Protein AF-A0A259PEX3-F1 (afdb_monomer_lite)

Structure (mmCIF, N/CA/C/O backbone):
data_AF-A0A259PEX3-F1
#
_entry.id   AF-A0A259PEX3-F1
#
loop_
_atom_site.group_PDB
_atom_site.id
_atom_site.type_symbol
_atom_site.label_atom_id
_atom_site.label_alt_id
_atom_site.label_comp_id
_atom_site.label_asym_id
_atom_site.label_entity_id
_atom_site.label_seq_id
_atom_site.pdbx_PDB_ins_code
_atom_site.Cartn_x
_atom_site.Cartn_y
_atom_site.Cartn_z
_atom_site.occupancy
_atom_site.B_iso_or_equiv
_atom_site.auth_seq_id
_atom_site.auth_comp_id
_atom_site.auth_asym_id
_atom_site.auth_at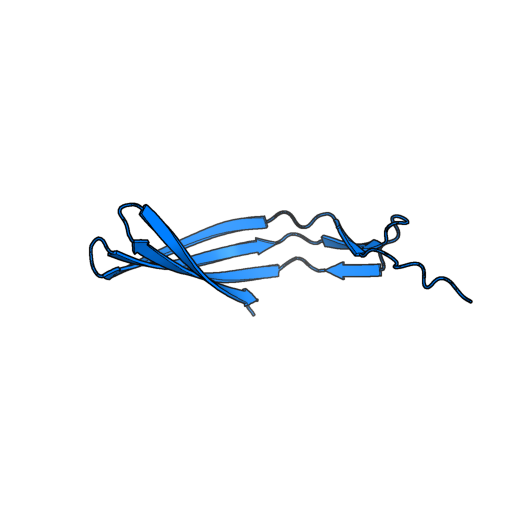om_id
_atom_site.pdbx_PDB_model_num
ATOM 1 N N . MET A 1 1 ? -5.796 4.205 -43.221 1.00 39.50 1 MET A N 1
ATOM 2 C CA . MET A 1 1 ? -6.294 4.065 -41.838 1.00 39.50 1 MET A CA 1
ATOM 3 C C . MET A 1 1 ? -5.094 3.605 -41.022 1.00 39.50 1 MET A C 1
ATOM 5 O O . MET A 1 1 ? -4.679 2.473 -41.208 1.00 39.50 1 MET A O 1
ATOM 9 N N . SER A 1 2 ? -4.409 4.496 -40.297 1.00 43.31 2 SER A N 1
ATOM 10 C CA . SER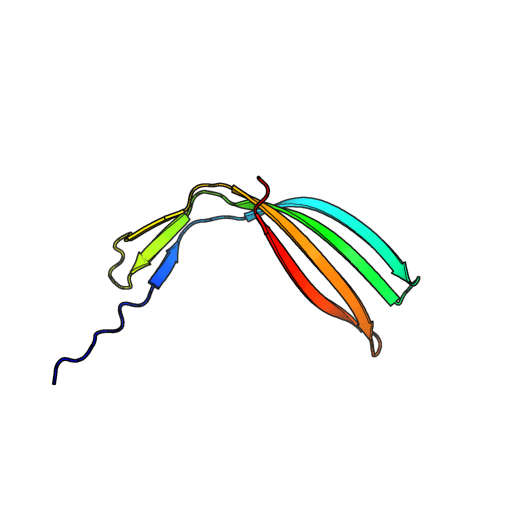 A 1 2 ? -3.259 4.083 -39.481 1.00 43.31 2 SER A CA 1
ATOM 11 C C . SER A 1 2 ? -3.799 3.410 -38.225 1.00 43.31 2 SER A C 1
ATOM 13 O O . SER A 1 2 ? -4.458 4.074 -37.424 1.00 43.31 2 SER A O 1
ATOM 15 N N . GLU A 1 3 ? -3.566 2.110 -38.069 1.00 47.59 3 GLU A N 1
ATOM 16 C CA . GLU A 1 3 ? -3.771 1.444 -36.786 1.00 47.59 3 GLU A CA 1
ATOM 17 C C . GLU A 1 3 ? -2.898 2.162 -35.758 1.00 47.59 3 GLU A C 1
ATOM 19 O O . GLU A 1 3 ? -1.670 2.160 -35.844 1.00 47.59 3 GLU A O 1
ATOM 24 N N . ALA A 1 4 ? -3.532 2.855 -34.815 1.00 53.31 4 ALA A N 1
ATOM 25 C CA . ALA A 1 4 ? -2.841 3.330 -33.636 1.00 53.31 4 ALA A CA 1
ATOM 26 C C . ALA A 1 4 ? -2.466 2.084 -32.833 1.00 53.31 4 ALA A C 1
ATOM 28 O O . ALA A 1 4 ? -3.282 1.560 -32.076 1.00 53.31 4 ALA A O 1
ATOM 29 N N . THR A 1 5 ? -1.255 1.570 -33.043 1.00 58.22 5 THR A N 1
ATOM 30 C CA . THR A 1 5 ? -0.694 0.514 -32.208 1.00 58.22 5 THR A CA 1
ATOM 31 C C . THR A 1 5 ? -0.688 1.045 -30.782 1.00 58.22 5 THR A C 1
ATOM 33 O O . THR A 1 5 ? 0.109 1.915 -30.434 1.00 58.22 5 THR A O 1
ATOM 36 N N . SER A 1 6 ? -1.632 0.577 -29.966 1.00 59.34 6 SER A N 1
ATOM 37 C CA . SER A 1 6 ? -1.635 0.820 -28.531 1.00 59.34 6 SER A CA 1
ATOM 38 C C . SER A 1 6 ? -0.327 0.261 -27.988 1.00 59.34 6 SER A C 1
ATOM 40 O O . SER A 1 6 ? -0.148 -0.951 -27.870 1.00 59.34 6 SER A O 1
ATOM 42 N N . VAL A 1 7 ? 0.636 1.144 -27.736 1.00 74.12 7 VAL A N 1
ATOM 43 C CA . VAL A 1 7 ? 1.884 0.761 -27.093 1.00 74.12 7 VAL A CA 1
ATOM 44 C C . VAL A 1 7 ? 1.546 0.546 -25.622 1.00 74.12 7 VAL A C 1
ATOM 46 O O . VAL A 1 7 ? 1.527 1.494 -24.834 1.00 74.12 7 VAL A O 1
ATOM 49 N N . GLY A 1 8 ? 1.206 -0.695 -25.271 1.00 85.31 8 GLY A N 1
ATOM 50 C CA . GLY A 1 8 ? 0.921 -1.085 -23.896 1.00 85.31 8 GLY A CA 1
ATOM 51 C C . GLY A 1 8 ? 2.099 -0.715 -22.998 1.00 85.31 8 GLY A C 1
ATOM 52 O O . GLY A 1 8 ? 3.252 -0.976 -23.339 1.00 85.31 8 GLY A O 1
ATOM 53 N N . ARG A 1 9 ? 1.811 -0.072 -21.866 1.00 92.06 9 ARG A N 1
ATOM 54 C CA . ARG A 1 9 ? 2.803 0.316 -20.858 1.00 92.06 9 ARG A CA 1
ATOM 55 C C . ARG A 1 9 ? 2.560 -0.478 -19.586 1.00 92.06 9 ARG A C 1
ATOM 57 O O . ARG A 1 9 ? 1.415 -0.599 -19.160 1.00 92.06 9 ARG A O 1
ATOM 64 N N . HIS A 1 10 ? 3.624 -0.983 -18.979 1.00 90.88 10 HIS A N 1
ATOM 65 C CA . HIS A 1 10 ? 3.577 -1.591 -17.651 1.00 90.88 10 HIS A CA 1
ATOM 66 C C . HIS A 1 10 ? 4.841 -1.248 -16.865 1.00 90.88 10 HIS A C 1
ATOM 68 O O . HIS A 1 10 ? 5.830 -0.795 -17.437 1.00 90.88 10 HIS A O 1
ATOM 74 N N . THR A 1 11 ? 4.794 -1.434 -15.551 1.00 91.50 11 THR A N 1
ATOM 75 C CA . THR A 1 11 ? 5.951 -1.226 -14.676 1.00 91.50 11 THR A CA 1
ATOM 76 C C . THR A 1 11 ? 6.683 -2.551 -14.469 1.00 91.50 11 THR A C 1
ATOM 78 O O . THR A 1 11 ? 6.040 -3.573 -14.238 1.00 91.50 11 THR A O 1
ATOM 81 N N . VAL A 1 12 ? 8.014 -2.532 -14.536 1.00 93.00 12 VAL A N 1
ATOM 82 C CA . VAL A 1 12 ? 8.898 -3.660 -14.200 1.00 93.00 12 VAL A CA 1
ATOM 83 C C . VAL A 1 12 ? 9.833 -3.242 -13.063 1.00 93.00 12 VAL A C 1
ATOM 85 O O . VAL A 1 12 ? 10.270 -2.091 -13.000 1.00 93.00 12 VAL A O 1
ATOM 88 N N . GLY A 1 13 ? 10.137 -4.174 -12.157 1.00 91.06 13 GLY A N 1
ATOM 89 C CA . GLY A 1 13 ? 10.867 -3.891 -10.917 1.00 91.06 13 GLY A CA 1
ATOM 90 C C . GLY A 1 13 ? 9.947 -3.340 -9.825 1.00 91.06 13 GLY A C 1
ATOM 91 O O . GLY A 1 13 ? 8.760 -3.656 -9.808 1.00 91.06 13 GLY A O 1
ATOM 92 N N . GLY A 1 14 ? 10.488 -2.525 -8.914 1.00 89.81 14 GLY A N 1
ATOM 93 C CA . GLY A 1 14 ? 9.681 -1.854 -7.887 1.00 89.81 14 GLY A CA 1
ATOM 94 C C . GLY A 1 14 ? 9.150 -2.775 -6.798 1.00 89.81 14 GLY A C 1
ATOM 95 O O . GLY A 1 14 ? 7.957 -2.763 -6.510 1.00 89.81 14 GLY A O 1
ATOM 96 N N . ALA A 1 15 ? 10.015 -3.594 -6.197 1.00 91.56 15 ALA A N 1
ATOM 97 C CA . ALA A 1 15 ? 9.642 -4.317 -4.986 1.00 91.56 15 ALA A CA 1
ATOM 98 C C . ALA A 1 15 ? 9.194 -3.328 -3.894 1.00 91.56 15 ALA A C 1
ATOM 100 O O . ALA A 1 15 ? 9.800 -2.266 -3.742 1.00 91.56 15 ALA A O 1
ATOM 101 N N . PHE A 1 16 ? 8.160 -3.697 -3.139 1.00 90.75 16 PHE A N 1
ATOM 102 C CA . PHE A 1 16 ? 7.662 -2.919 -2.008 1.00 90.75 16 PHE A CA 1
ATOM 103 C C . PHE A 1 16 ? 7.863 -3.689 -0.710 1.00 90.75 16 PHE A C 1
ATOM 105 O O . PHE A 1 16 ? 7.501 -4.864 -0.615 1.00 90.75 16 PHE A O 1
ATOM 112 N N . THR A 1 17 ? 8.380 -2.997 0.299 1.00 94.62 17 THR A N 1
ATOM 113 C CA . THR A 1 17 ? 8.520 -3.520 1.658 1.00 94.62 17 THR A CA 1
ATOM 114 C C . THR A 1 17 ? 7.678 -2.674 2.597 1.00 94.62 17 THR A C 1
ATOM 116 O O . THR A 1 17 ? 7.812 -1.453 2.616 1.00 94.62 17 THR A O 1
ATOM 119 N N . ILE A 1 18 ? 6.821 -3.309 3.397 1.00 94.94 18 ILE A N 1
ATOM 120 C CA . ILE A 1 18 ? 6.134 -2.634 4.503 1.00 94.94 18 ILE A CA 1
ATOM 121 C C . ILE A 1 18 ? 7.134 -2.495 5.648 1.00 94.94 18 ILE A C 1
ATOM 123 O O . ILE A 1 18 ? 7.631 -3.497 6.159 1.00 94.94 18 ILE A O 1
ATOM 127 N N . THR A 1 19 ? 7.431 -1.262 6.042 1.00 95.62 19 THR A N 1
ATOM 128 C CA . THR A 1 19 ? 8.418 -0.959 7.087 1.00 95.62 19 THR A CA 1
ATOM 129 C C . THR A 1 19 ? 7.769 -0.623 8.423 1.00 95.62 19 THR A C 1
ATOM 131 O O . THR A 1 19 ? 8.373 -0.849 9.470 1.00 95.62 19 THR A O 1
ATOM 134 N N . ALA A 1 20 ? 6.526 -0.136 8.414 1.00 94.75 20 ALA A N 1
ATOM 135 C CA . ALA A 1 20 ? 5.758 0.095 9.630 1.00 94.75 20 ALA A CA 1
ATOM 136 C C . ALA A 1 20 ? 4.254 -0.051 9.392 1.00 94.75 20 ALA A C 1
ATOM 138 O O . ALA A 1 20 ? 3.741 0.248 8.314 1.00 94.75 20 ALA A O 1
ATOM 139 N N . VAL A 1 21 ? 3.545 -0.463 10.443 1.00 96.00 21 VAL A N 1
ATOM 140 C CA . VAL A 1 21 ? 2.083 -0.471 10.500 1.00 96.00 21 VAL A CA 1
ATOM 141 C C . VAL A 1 21 ? 1.662 0.105 11.844 1.00 96.00 21 VAL A C 1
ATOM 143 O O . VAL A 1 21 ? 2.160 -0.315 12.890 1.00 96.00 21 VAL A O 1
ATOM 146 N N . LYS A 1 22 ? 0.743 1.065 11.819 1.00 95.44 22 LYS A N 1
ATOM 147 C CA . LYS A 1 22 ? 0.061 1.597 12.999 1.00 95.44 22 LYS A CA 1
ATOM 148 C C . LYS A 1 22 ? -1.434 1.443 12.789 1.00 95.44 22 LYS A C 1
ATOM 150 O O . LYS A 1 22 ? -1.920 1.654 11.686 1.00 95.44 22 LYS A O 1
ATOM 155 N N . GLY A 1 23 ? -2.158 1.077 13.837 1.00 94.44 23 GLY A N 1
ATOM 156 C CA . GLY A 1 23 ? -3.606 0.927 13.783 1.00 94.44 23 GLY A CA 1
ATOM 157 C C . GLY A 1 23 ? -4.252 1.585 14.987 1.00 94.44 23 GLY A C 1
ATOM 158 O O . GLY A 1 23 ? -3.780 1.411 16.110 1.00 94.44 23 GLY A O 1
ATOM 159 N N . THR A 1 24 ? -5.335 2.312 14.743 1.00 95.50 24 THR A N 1
ATOM 160 C CA . THR A 1 24 ? -6.209 2.860 15.777 1.00 95.50 24 THR A CA 1
ATOM 161 C C . THR A 1 24 ? -7.581 2.235 15.623 1.00 95.50 24 THR A C 1
ATOM 163 O O . THR A 1 24 ? -8.193 2.302 14.559 1.00 95.50 24 THR A O 1
ATOM 166 N N . GLU A 1 25 ? -8.084 1.636 16.695 1.00 95.56 25 GLU A N 1
ATOM 167 C CA . GLU A 1 25 ? -9.471 1.197 16.748 1.00 95.56 25 GLU A CA 1
ATOM 168 C C . GLU A 1 25 ? -10.362 2.410 17.033 1.00 95.56 25 GLU A C 1
ATOM 170 O O . GLU A 1 25 ? -10.452 2.891 18.161 1.00 95.56 25 GLU A O 1
ATOM 175 N N . VAL A 1 26 ? -10.992 2.942 15.989 1.00 94.50 26 VAL A N 1
ATOM 176 C CA . VAL A 1 26 ? -11.863 4.121 16.083 1.00 94.50 26 VAL A CA 1
ATOM 177 C C . VAL A 1 26 ? -13.196 3.747 16.727 1.00 94.50 26 VAL A C 1
ATOM 179 O O . VAL A 1 26 ? -13.782 4.519 17.482 1.00 94.50 26 VAL A O 1
ATOM 182 N N . THR A 1 27 ? -13.700 2.548 16.432 1.00 94.75 27 THR A N 1
ATOM 183 C CA . THR A 1 27 ? -14.881 1.987 17.093 1.00 94.75 27 THR A CA 1
ATOM 184 C C . THR A 1 27 ? -14.597 0.543 17.485 1.00 94.75 27 THR A C 1
ATOM 186 O O . THR A 1 27 ? -14.399 -0.280 16.583 1.00 94.75 27 THR A O 1
ATOM 189 N N . PRO A 1 28 ? -14.637 0.216 18.793 1.00 93.44 28 PRO A N 1
ATOM 190 C CA . PRO A 1 28 ? -14.357 -1.125 19.282 1.00 93.44 28 PRO A CA 1
ATOM 191 C C . PRO A 1 28 ? -15.138 -2.218 18.547 1.00 93.44 28 PRO A C 1
ATOM 193 O O . PRO A 1 28 ? -16.364 -2.154 18.414 1.00 93.44 28 PRO A O 1
ATOM 196 N N . GLY A 1 29 ? -14.411 -3.210 18.045 1.00 90.00 29 GLY A N 1
ATOM 197 C CA . GLY A 1 29 ? -14.901 -4.365 17.304 1.00 90.00 29 GLY A CA 1
ATOM 198 C C . GLY A 1 29 ? -15.494 -4.058 15.929 1.00 90.00 29 GLY A C 1
ATOM 199 O O . GLY A 1 29 ? -16.120 -4.945 15.350 1.00 90.00 29 GLY A O 1
ATOM 200 N N . LYS A 1 30 ? -15.371 -2.825 15.412 1.00 93.12 30 LYS A N 1
ATOM 201 C CA . LYS A 1 30 ? -16.090 -2.408 14.193 1.00 93.12 30 LYS A CA 1
ATOM 202 C C . LYS A 1 30 ? -15.298 -1.582 13.196 1.00 93.12 30 LYS A C 1
ATOM 204 O O . LYS A 1 30 ? -15.568 -1.707 12.006 1.00 93.12 30 LYS A O 1
ATOM 209 N N . PHE A 1 31 ? -14.380 -0.731 13.637 1.00 94.88 31 PHE A N 1
ATOM 210 C CA . PHE A 1 31 ? -13.697 0.206 12.746 1.00 94.88 31 PHE A CA 1
ATOM 211 C C . PHE A 1 31 ? -12.250 0.412 13.187 1.00 94.88 31 PHE A C 1
ATOM 213 O O . PHE A 1 31 ? -12.003 0.885 14.296 1.00 94.88 31 PHE A O 1
ATOM 220 N N . PHE A 1 32 ? -11.323 0.106 12.278 1.00 96.44 32 PHE A N 1
ATOM 221 C CA . PHE A 1 32 ? -9.917 0.474 12.359 1.00 96.44 32 PHE A CA 1
ATOM 222 C C . PHE A 1 32 ? -9.523 1.496 11.291 1.00 96.44 32 PHE A C 1
ATOM 224 O O . PHE A 1 32 ? -9.859 1.345 10.113 1.00 96.44 32 PHE A O 1
ATOM 231 N N . ASP A 1 33 ? -8.756 2.489 11.719 1.00 95.88 33 ASP A N 1
ATOM 232 C CA . ASP A 1 33 ? -7.939 3.336 10.857 1.00 95.88 33 ASP A CA 1
ATOM 233 C C . ASP A 1 33 ? -6.492 2.837 10.928 1.00 95.88 33 ASP A C 1
ATOM 235 O O . ASP A 1 33 ? -5.931 2.697 12.019 1.00 95.88 33 ASP A O 1
ATOM 239 N N . ILE A 1 34 ? -5.913 2.478 9.785 1.00 96.62 34 ILE A N 1
ATOM 240 C CA . ILE A 1 34 ? -4.600 1.837 9.696 1.00 96.62 34 ILE A CA 1
ATOM 241 C C . ILE A 1 34 ? -3.692 2.687 8.820 1.00 96.62 34 ILE A C 1
ATOM 243 O O . ILE A 1 34 ? -3.964 2.879 7.642 1.00 96.62 34 ILE A O 1
ATOM 247 N N . GLN A 1 35 ? -2.558 3.103 9.369 1.00 96.12 35 GLN A N 1
ATOM 248 C CA . GLN A 1 35 ? -1.491 3.742 8.617 1.00 96.12 35 GLN A CA 1
ATOM 249 C C . GLN A 1 35 ? -0.406 2.709 8.301 1.00 96.12 35 GLN A C 1
ATOM 251 O O . GLN A 1 35 ? 0.159 2.081 9.203 1.00 96.12 35 GLN A O 1
ATOM 256 N N . VAL A 1 36 ? -0.094 2.542 7.020 1.00 96.31 36 VAL A N 1
ATOM 257 C CA . VAL A 1 36 ? 0.993 1.681 6.539 1.00 96.31 36 VAL A CA 1
ATOM 258 C C . VAL A 1 36 ? 2.090 2.551 5.951 1.00 96.31 36 VAL A C 1
ATOM 260 O O . VAL A 1 36 ? 1.828 3.359 5.065 1.00 96.31 36 VAL A O 1
ATOM 263 N N . THR A 1 37 ? 3.324 2.359 6.406 1.00 95.75 37 THR A N 1
ATOM 264 C CA . THR A 1 37 ? 4.512 2.931 5.772 1.00 95.75 37 THR A CA 1
ATOM 265 C C . THR A 1 37 ? 5.209 1.851 4.962 1.00 95.75 37 THR A C 1
ATOM 267 O O . THR A 1 37 ? 5.429 0.737 5.445 1.00 95.75 37 THR A O 1
ATOM 270 N N . SER A 1 38 ? 5.564 2.182 3.727 1.00 94.62 38 SER A N 1
ATOM 271 C CA . SER A 1 38 ? 6.263 1.280 2.820 1.00 94.62 38 SER A CA 1
ATOM 272 C C . SER A 1 38 ? 7.381 1.987 2.073 1.00 94.62 38 SER A C 1
ATOM 274 O O . SER A 1 38 ? 7.322 3.192 1.833 1.00 94.62 38 SER A O 1
ATOM 276 N N . GLU A 1 39 ? 8.388 1.220 1.687 1.00 94.44 39 GLU A N 1
ATOM 277 C CA . GLU A 1 39 ? 9.472 1.659 0.819 1.00 94.44 39 GLU A CA 1
ATOM 278 C C . GLU A 1 39 ? 9.367 0.908 -0.505 1.00 94.44 39 GLU A C 1
ATOM 280 O O . GLU A 1 39 ? 9.296 -0.324 -0.528 1.00 94.44 39 GLU A O 1
ATOM 285 N N . GLY A 1 40 ? 9.316 1.658 -1.602 1.00 93.00 40 GLY A N 1
ATOM 286 C CA . GLY A 1 40 ? 9.372 1.129 -2.957 1.00 93.00 40 GLY A CA 1
ATOM 287 C C . GLY A 1 40 ? 10.785 1.244 -3.510 1.00 93.00 40 GLY A C 1
ATOM 288 O O . GLY A 1 40 ? 11.405 2.304 -3.426 1.00 93.00 40 GLY A O 1
ATOM 289 N N . ALA A 1 41 ? 11.293 0.162 -4.092 1.00 93.88 41 ALA A N 1
ATOM 290 C CA . ALA A 1 41 ? 12.538 0.176 -4.848 1.00 93.88 41 ALA A CA 1
ATOM 291 C C . ALA A 1 41 ? 12.361 0.883 -6.203 1.00 93.88 41 ALA A C 1
ATOM 293 O O . ALA A 1 41 ? 11.246 1.047 -6.702 1.00 93.88 41 ALA A O 1
ATOM 294 N N . THR A 1 42 ? 13.477 1.252 -6.835 1.00 94.38 42 THR A N 1
ATOM 295 C CA . THR A 1 42 ? 13.475 1.794 -8.200 1.00 94.38 42 THR A CA 1
ATOM 296 C C . THR A 1 42 ? 12.746 0.845 -9.158 1.00 94.38 42 THR A C 1
ATOM 298 O O . THR A 1 42 ? 12.904 -0.380 -9.102 1.00 94.38 42 THR A O 1
ATOM 301 N N . SER A 1 43 ? 11.947 1.417 -10.052 1.00 94.50 43 SER A N 1
ATOM 302 C CA . SER A 1 43 ? 11.228 0.693 -11.098 1.00 94.50 43 SER A CA 1
ATOM 303 C C . SER A 1 43 ? 11.262 1.453 -12.416 1.00 94.50 43 SER A C 1
ATOM 305 O O . SER A 1 43 ? 11.734 2.588 -12.488 1.00 94.50 43 SER A O 1
ATOM 307 N N . GLN A 1 44 ? 10.787 0.820 -13.483 1.00 95.94 44 GLN A N 1
ATOM 308 C CA . GLN A 1 44 ? 10.757 1.425 -14.810 1.00 95.94 44 GLN A CA 1
ATOM 309 C C . GLN A 1 44 ? 9.411 1.183 -15.472 1.00 95.94 44 GLN A C 1
ATOM 311 O O . GLN A 1 44 ? 8.867 0.082 -15.408 1.00 95.94 44 GLN A O 1
ATOM 316 N N . VAL A 1 45 ? 8.885 2.201 -16.151 1.00 93.81 45 VAL A N 1
ATOM 317 C CA . VAL A 1 45 ? 7.806 2.003 -17.120 1.00 93.81 45 VAL A CA 1
ATOM 318 C C . VAL A 1 45 ? 8.439 1.491 -18.401 1.00 93.81 45 VAL A C 1
ATOM 320 O O . VAL A 1 45 ? 9.266 2.182 -18.999 1.00 93.81 45 VAL A O 1
ATOM 323 N N . VAL A 1 46 ? 8.014 0.318 -18.845 1.00 94.50 46 VAL A N 1
ATOM 324 C CA . VAL A 1 46 ? 8.420 -0.278 -20.115 1.00 94.50 46 VAL A CA 1
ATOM 325 C C . VAL A 1 46 ? 7.226 -0.373 -21.057 1.00 94.50 46 VAL A C 1
ATOM 327 O O . VAL A 1 46 ? 6.068 -0.464 -20.636 1.00 94.50 46 VAL A O 1
ATOM 330 N N . ILE A 1 47 ? 7.508 -0.339 -22.352 1.00 93.94 47 ILE A N 1
ATOM 331 C CA . ILE A 1 47 ? 6.512 -0.617 -23.387 1.00 93.94 47 ILE A CA 1
ATOM 332 C C . ILE A 1 47 ? 6.467 -2.110 -23.720 1.00 93.94 47 ILE A C 1
ATOM 334 O O . ILE A 1 47 ? 7.381 -2.851 -23.371 1.00 93.94 47 ILE A O 1
ATOM 338 N N . THR A 1 48 ? 5.446 -2.562 -24.451 1.00 89.38 48 THR A N 1
ATOM 339 C CA . THR A 1 48 ? 5.318 -3.961 -24.907 1.00 89.38 48 THR A CA 1
ATOM 340 C C . THR A 1 48 ? 6.571 -4.492 -25.619 1.00 89.38 48 THR A C 1
ATOM 342 O O . THR A 1 48 ? 6.882 -5.670 -25.498 1.00 89.38 48 THR A O 1
ATOM 345 N N . ALA A 1 49 ? 7.324 -3.630 -26.311 1.00 88.19 49 ALA A N 1
ATOM 346 C CA . ALA A 1 49 ? 8.586 -3.989 -26.967 1.00 88.19 49 ALA A CA 1
ATOM 347 C C . ALA A 1 49 ? 9.785 -4.149 -26.001 1.00 88.19 49 ALA A C 1
ATOM 349 O O . ALA A 1 49 ? 10.903 -4.374 -26.451 1.00 88.19 49 ALA A O 1
ATOM 350 N N . GLY A 1 50 ? 9.583 -3.988 -24.690 1.00 85.12 50 GLY A N 1
ATOM 351 C CA . GLY A 1 50 ? 10.610 -4.133 -23.653 1.00 85.12 50 GLY A CA 1
ATOM 352 C C . GLY A 1 50 ? 11.479 -2.895 -23.416 1.00 85.12 50 GLY A C 1
ATOM 353 O O . GLY A 1 50 ? 12.256 -2.874 -22.467 1.00 85.12 50 GLY A O 1
ATOM 354 N N . ALA A 1 51 ? 11.347 -1.844 -24.230 1.00 90.56 51 ALA A N 1
ATOM 355 C CA . ALA A 1 51 ? 12.096 -0.607 -24.024 1.00 90.56 51 ALA A CA 1
ATOM 356 C C . ALA A 1 51 ? 11.573 0.168 -22.802 1.00 90.56 51 ALA A C 1
ATOM 358 O O . ALA A 1 51 ? 10.367 0.411 -22.680 1.00 90.56 51 ALA A O 1
ATOM 359 N N . ALA A 1 52 ? 12.482 0.590 -21.921 1.00 91.25 52 ALA A N 1
ATOM 360 C CA . ALA A 1 52 ? 12.171 1.514 -20.837 1.00 91.25 52 ALA A CA 1
ATOM 361 C C . ALA A 1 52 ? 11.901 2.917 -21.398 1.00 91.25 52 ALA A C 1
ATOM 363 O O . ALA A 1 52 ? 12.638 3.415 -22.246 1.00 91.25 52 ALA A O 1
ATOM 364 N N . VAL A 1 53 ? 10.828 3.549 -20.927 1.00 93.88 53 VAL A N 1
ATOM 365 C CA . VAL A 1 53 ? 10.400 4.890 -21.363 1.00 93.88 53 VAL A CA 1
ATOM 366 C C . VAL A 1 53 ? 10.354 5.904 -20.226 1.00 93.88 53 VAL A C 1
ATOM 368 O O . VAL A 1 53 ? 10.220 7.098 -20.484 1.00 93.88 53 VAL A O 1
ATOM 371 N N . LYS A 1 54 ? 10.436 5.448 -18.971 1.00 93.38 54 LYS A N 1
ATOM 372 C CA . LYS A 1 54 ? 10.494 6.309 -17.788 1.00 93.38 54 LYS A CA 1
ATOM 373 C C . LYS A 1 54 ? 11.077 5.548 -16.602 1.00 93.38 54 LYS A C 1
ATOM 375 O O . LYS A 1 54 ? 10.55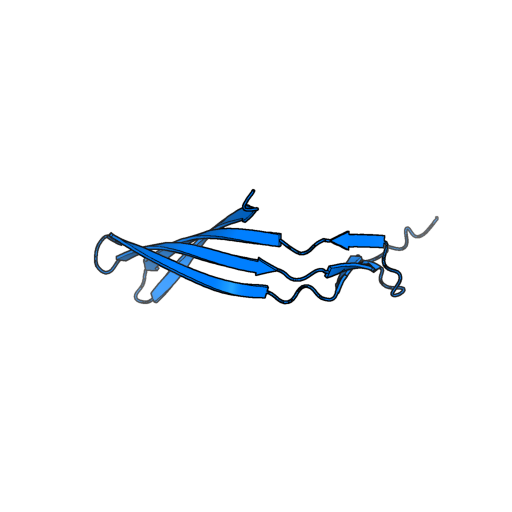8 4.487 -16.259 1.00 93.38 54 LYS A O 1
ATOM 380 N N . ASP A 1 55 ? 12.058 6.143 -15.935 1.00 93.88 55 ASP A N 1
ATOM 381 C CA . ASP A 1 55 ? 12.510 5.691 -14.621 1.00 93.88 55 ASP A CA 1
ATOM 382 C C . ASP A 1 55 ? 11.573 6.196 -13.520 1.00 93.88 55 ASP A C 1
ATOM 384 O O . ASP A 1 55 ? 11.069 7.324 -13.555 1.00 93.88 55 ASP A O 1
ATOM 388 N N . GLN A 1 56 ? 11.341 5.346 -12.530 1.00 91.31 56 GLN A N 1
ATOM 389 C CA . GLN A 1 56 ? 10.658 5.687 -11.292 1.00 91.31 56 GLN A CA 1
ATOM 390 C C . GLN A 1 56 ? 11.645 5.442 -10.148 1.00 91.31 56 GLN A C 1
ATOM 392 O O . GLN A 1 56 ? 12.001 4.287 -9.899 1.00 91.31 56 GLN A O 1
ATOM 397 N N . PRO A 1 57 ? 12.135 6.498 -9.482 1.00 92.12 57 PRO A N 1
ATOM 398 C CA . PRO A 1 57 ? 13.090 6.337 -8.398 1.00 92.12 57 PRO A CA 1
ATOM 399 C C . PRO A 1 57 ? 12.449 5.606 -7.216 1.00 92.12 57 PRO A C 1
ATOM 401 O O . PRO A 1 57 ? 11.226 5.596 -7.064 1.00 92.12 57 PRO A O 1
ATOM 404 N N . ALA A 1 58 ? 13.296 5.025 -6.369 1.00 92.69 58 ALA A N 1
ATOM 405 C CA . ALA A 1 58 ? 12.871 4.542 -5.065 1.00 92.69 58 ALA A CA 1
ATOM 406 C C . ALA A 1 58 ? 12.204 5.666 -4.255 1.00 92.69 58 ALA A C 1
ATOM 408 O O . ALA A 1 58 ? 12.528 6.846 -4.417 1.00 92.69 58 ALA A O 1
ATOM 409 N N . GLY A 1 59 ? 11.285 5.294 -3.371 1.00 91.62 59 GLY A N 1
ATOM 410 C CA . GLY A 1 59 ? 10.522 6.259 -2.594 1.00 91.62 59 GLY A CA 1
ATOM 411 C C . GLY A 1 59 ? 9.885 5.650 -1.360 1.00 91.62 59 GLY A C 1
ATOM 412 O O . GLY A 1 59 ? 9.671 4.440 -1.277 1.00 91.62 59 GLY A O 1
ATOM 413 N N . ARG A 1 60 ? 9.564 6.513 -0.400 1.00 94.00 60 ARG A N 1
ATOM 414 C CA . ARG A 1 60 ? 8.762 6.156 0.764 1.00 94.00 60 ARG A CA 1
ATOM 415 C C . ARG A 1 60 ? 7.312 6.564 0.522 1.00 94.00 60 ARG A C 1
ATOM 417 O O . ARG A 1 60 ? 7.025 7.637 -0.004 1.00 94.00 60 ARG A O 1
ATOM 424 N N . TYR A 1 61 ? 6.399 5.697 0.927 1.00 92.12 61 TYR A N 1
ATOM 425 C CA . TYR A 1 61 ? 4.965 5.879 0.767 1.00 92.12 61 TYR A CA 1
ATOM 426 C C . TYR A 1 61 ? 4.270 5.622 2.092 1.00 92.12 61 TYR A C 1
ATOM 428 O O . TYR A 1 61 ? 4.630 4.702 2.831 1.00 92.12 61 TYR A O 1
ATOM 436 N N . GLU A 1 62 ? 3.248 6.413 2.367 1.00 94.94 62 GLU A N 1
ATOM 437 C CA . GLU A 1 62 ? 2.339 6.214 3.482 1.00 94.94 62 GLU A CA 1
ATOM 438 C C . GLU A 1 62 ? 0.936 5.995 2.930 1.00 94.94 62 GLU A C 1
ATOM 440 O O . GLU A 1 62 ? 0.543 6.595 1.935 1.00 94.94 62 GLU A O 1
ATOM 445 N N . SER A 1 63 ? 0.186 5.070 3.508 1.00 95.06 63 SER A N 1
ATOM 446 C CA . SER A 1 63 ? -1.183 4.784 3.091 1.00 95.06 63 SER A CA 1
ATOM 447 C C . SER A 1 63 ? -2.079 4.737 4.306 1.00 95.06 63 SER A C 1
ATOM 449 O O . SER A 1 63 ? -1.829 3.950 5.218 1.00 95.06 63 SER A O 1
ATOM 451 N N . ASP A 1 64 ? -3.129 5.548 4.275 1.00 95.38 64 ASP A N 1
ATOM 452 C CA . ASP A 1 64 ? -4.208 5.493 5.253 1.00 95.38 64 ASP A CA 1
ATOM 453 C C . ASP A 1 64 ? -5.263 4.508 4.739 1.00 95.38 64 ASP A C 1
ATOM 455 O O . ASP A 1 64 ? -5.726 4.607 3.597 1.00 95.38 64 ASP A O 1
ATOM 459 N N . ILE A 1 65 ? -5.608 3.517 5.553 1.00 96.81 65 ILE A N 1
ATOM 460 C CA . ILE A 1 65 ? -6.485 2.406 5.202 1.00 96.81 65 ILE A CA 1
ATOM 461 C C . ILE A 1 65 ? -7.630 2.349 6.205 1.00 96.81 65 ILE A C 1
ATOM 463 O O . ILE A 1 65 ? -7.431 2.124 7.396 1.00 96.81 65 ILE A O 1
ATOM 467 N N . VAL A 1 66 ? -8.852 2.461 5.694 1.00 96.50 66 VAL A N 1
ATOM 468 C CA . VAL A 1 66 ? -10.072 2.329 6.491 1.00 96.50 66 VAL A CA 1
ATOM 469 C C . VAL A 1 66 ? -10.567 0.893 6.413 1.00 96.50 66 VAL A C 1
ATOM 471 O O . VAL A 1 66 ? -10.857 0.393 5.320 1.00 96.50 66 VAL A O 1
ATOM 474 N N . VAL A 1 67 ? -10.713 0.241 7.567 1.00 97.19 67 VAL A N 1
ATOM 475 C CA . VAL A 1 67 ? -11.211 -1.135 7.677 1.00 97.19 67 VAL A CA 1
ATOM 476 C C . VAL A 1 67 ? -12.452 -1.181 8.563 1.00 97.19 67 VAL A C 1
ATOM 478 O O . VAL A 1 67 ? -12.422 -0.746 9.712 1.00 97.19 67 VAL A O 1
ATOM 481 N N . LEU A 1 68 ? -13.543 -1.741 8.039 1.00 96.94 68 LEU A N 1
ATOM 482 C CA . LEU A 1 68 ? -14.829 -1.862 8.729 1.00 96.94 68 LEU A CA 1
ATOM 483 C C . LEU A 1 68 ? -15.245 -3.330 8.883 1.00 96.94 68 LEU A C 1
ATOM 485 O O . LEU A 1 68 ? -15.038 -4.136 7.975 1.00 96.94 68 LEU A O 1
ATOM 489 N N . PHE A 1 69 ? -15.842 -3.681 10.022 1.00 95.44 69 PHE A N 1
ATOM 490 C CA . PHE A 1 69 ? -16.467 -4.984 10.245 1.00 95.44 69 PHE A CA 1
ATOM 491 C C . PHE A 1 69 ? -17.941 -4.926 9.861 1.00 95.44 69 PHE A C 1
ATOM 493 O O . PHE A 1 69 ? -18.753 -4.276 10.520 1.00 95.44 69 PHE A O 1
ATOM 500 N N . GLU A 1 70 ? -18.301 -5.627 8.792 1.00 94.31 70 GLU A N 1
ATOM 501 C CA . GLU A 1 70 ? -19.636 -5.564 8.208 1.00 94.31 70 GLU A CA 1
ATOM 502 C C . GLU A 1 70 ? -20.077 -6.959 7.775 1.00 94.31 70 GLU A C 1
ATOM 504 O O . GLU A 1 70 ? -19.349 -7.678 7.087 1.00 94.31 70 GLU A O 1
ATOM 509 N N . GLY A 1 71 ? -21.284 -7.359 8.185 1.00 91.25 71 GLY A N 1
ATOM 510 C CA . GLY A 1 71 ? -21.830 -8.673 7.836 1.00 91.25 71 GLY A CA 1
ATOM 511 C C . GLY A 1 71 ? -20.970 -9.847 8.319 1.00 91.25 71 GLY A C 1
ATOM 512 O O . GLY A 1 71 ? -20.897 -10.860 7.633 1.00 91.25 71 GLY A O 1
ATOM 513 N N . GLY A 1 72 ? -20.290 -9.706 9.463 1.00 94.94 72 GLY A N 1
ATOM 514 C CA . GLY A 1 72 ?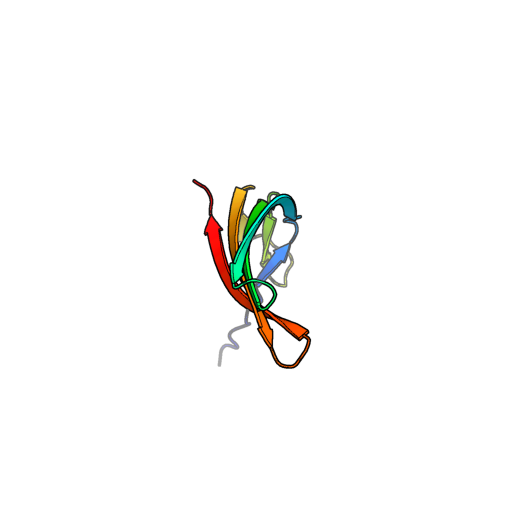 -19.448 -10.764 10.029 1.00 94.94 72 GLY A CA 1
ATOM 515 C C . GLY A 1 72 ? -18.043 -10.860 9.425 1.00 94.94 72 GLY A C 1
ATOM 516 O O . GLY A 1 72 ? -17.356 -11.854 9.643 1.00 94.94 72 GLY A O 1
ATOM 517 N N . THR A 1 73 ? -17.600 -9.879 8.633 1.00 96.81 73 THR A N 1
ATOM 518 C CA . THR A 1 73 ? -16.287 -9.908 7.970 1.00 96.81 73 THR A CA 1
ATOM 519 C C . THR A 1 73 ? -15.630 -8.530 7.966 1.00 96.81 73 THR A C 1
ATOM 521 O O . THR A 1 73 ? -16.299 -7.514 7.788 1.00 96.81 73 THR A O 1
ATOM 524 N N . TRP A 1 74 ? -14.305 -8.496 8.128 1.00 95.12 74 TRP A N 1
ATOM 525 C CA . TRP A 1 74 ? -13.501 -7.283 7.968 1.00 95.12 74 TRP A CA 1
ATOM 526 C C . TRP A 1 74 ? -13.331 -6.928 6.492 1.00 95.12 74 TRP A C 1
ATOM 528 O O . TRP A 1 74 ? -12.980 -7.779 5.675 1.00 95.12 74 TRP A O 1
ATOM 538 N N . ARG A 1 75 ? -13.567 -5.665 6.141 1.00 96.94 75 ARG A N 1
ATOM 539 C CA . ARG A 1 75 ? -13.478 -5.163 4.769 1.00 96.94 75 ARG A CA 1
ATOM 540 C C . ARG A 1 75 ? -12.690 -3.865 4.721 1.00 96.94 75 ARG A C 1
ATOM 542 O O . ARG A 1 75 ? -12.972 -2.942 5.477 1.00 96.94 75 ARG A O 1
ATOM 549 N N . VAL A 1 76 ? -11.756 -3.777 3.777 1.00 96.38 76 VAL A N 1
ATOM 550 C CA . VAL A 1 76 ? -11.110 -2.509 3.417 1.00 96.38 76 VAL A CA 1
ATOM 551 C C . VAL A 1 76 ? -12.117 -1.665 2.638 1.00 96.38 76 VAL A C 1
ATOM 553 O O . VAL A 1 76 ? -12.672 -2.120 1.636 1.00 96.38 76 VAL A O 1
ATOM 556 N N . ARG A 1 77 ? -12.389 -0.451 3.118 1.00 95.19 77 ARG A N 1
ATOM 557 C CA . ARG A 1 77 ? -13.356 0.485 2.521 1.00 95.19 77 ARG A CA 1
ATOM 558 C C . ARG A 1 77 ? -12.711 1.698 1.875 1.00 95.19 77 ARG A C 1
ATOM 560 O O . ARG A 1 77 ? -13.307 2.274 0.972 1.00 95.19 77 ARG A O 1
ATOM 567 N N . GLY A 1 78 ? -11.494 2.036 2.276 1.00 93.50 78 GLY A N 1
ATOM 568 C CA . GLY A 1 78 ? -10.722 3.100 1.658 1.00 93.50 78 GLY A CA 1
ATOM 569 C C . GLY A 1 78 ? -9.237 2.821 1.778 1.00 93.50 78 GLY A C 1
ATOM 570 O O . GLY A 1 78 ? -8.796 2.255 2.775 1.00 93.50 78 GLY A O 1
ATOM 571 N N . VAL A 1 79 ? -8.495 3.217 0.750 1.00 94.88 79 VAL A N 1
ATOM 572 C CA . VAL A 1 79 ? -7.036 3.304 0.763 1.00 94.88 79 VAL A CA 1
ATOM 573 C C . VAL A 1 79 ? -6.690 4.657 0.166 1.00 94.88 79 VAL A C 1
ATOM 575 O O . V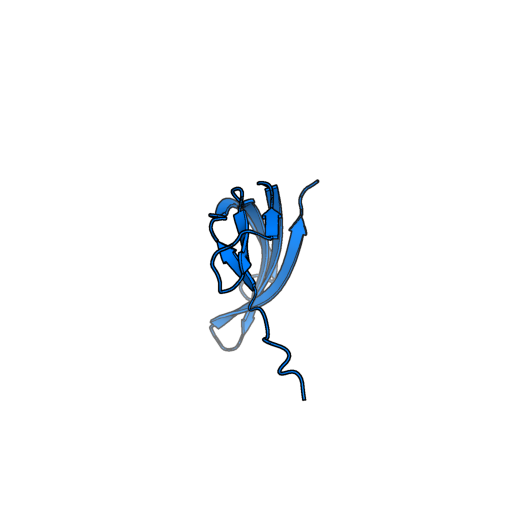AL A 1 79 ? -7.039 4.927 -0.984 1.00 94.88 79 VAL A O 1
ATOM 578 N N . GLN A 1 80 ? -6.029 5.508 0.940 1.00 94.00 80 GLN A N 1
ATOM 579 C CA . GLN A 1 80 ? -5.527 6.790 0.474 1.00 94.00 80 GLN A CA 1
ATOM 580 C C . GLN A 1 80 ? -3.996 6.767 0.507 1.00 94.00 80 GLN A C 1
ATOM 582 O O . GLN A 1 80 ? -3.405 6.988 1.565 1.00 94.00 80 GLN A O 1
ATOM 587 N N . PRO A 1 81 ? -3.339 6.484 -0.632 1.00 87.81 81 PRO A N 1
ATOM 588 C CA . PRO A 1 81 ? -1.891 6.541 -0.713 1.00 87.81 81 PRO A CA 1
ATOM 589 C C . PRO A 1 81 ? -1.414 7.996 -0.737 1.00 87.81 81 PRO A C 1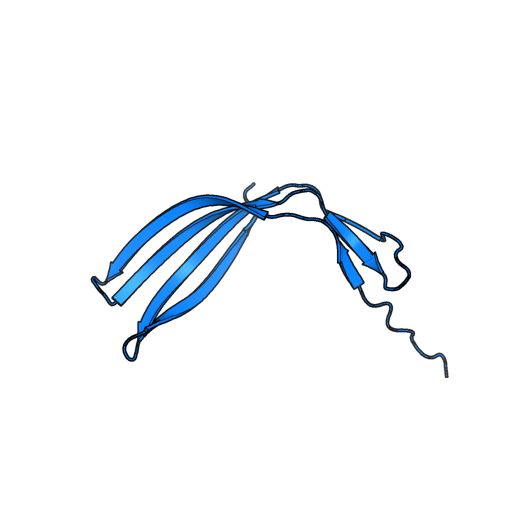
ATOM 591 O O . PRO A 1 81 ? -2.014 8.866 -1.372 1.00 87.81 81 PRO A O 1
ATOM 594 N N . LYS A 1 82 ? -0.293 8.240 -0.070 1.00 88.00 82 LYS A N 1
ATOM 595 C CA . LYS A 1 82 ? 0.440 9.500 -0.010 1.00 88.00 82 LYS A CA 1
ATOM 596 C C . LYS A 1 82 ? 1.912 9.182 -0.237 1.00 88.00 82 LYS A C 1
ATOM 598 O O . LYS A 1 82 ? 2.463 8.263 0.368 1.00 88.00 82 LYS A O 1
ATOM 603 N N . GLN A 1 83 ? 2.559 9.921 -1.127 1.00 80.06 83 GLN A N 1
ATOM 604 C CA . GLN A 1 83 ? 4.013 9.872 -1.199 1.00 80.06 83 GLN A CA 1
ATOM 605 C C . GLN A 1 83 ? 4.550 10.631 0.017 1.00 80.06 83 GLN A C 1
ATOM 607 O O . GLN A 1 83 ? 4.104 11.749 0.268 1.00 80.06 83 GLN A O 1
ATOM 612 N N . ALA A 1 84 ? 5.429 10.001 0.796 1.00 73.94 84 ALA A N 1
ATOM 613 C CA . ALA A 1 84 ? 6.110 10.706 1.872 1.00 73.94 84 ALA A CA 1
ATOM 614 C C . ALA A 1 84 ? 7.123 11.670 1.235 1.00 73.94 84 ALA A C 1
ATOM 616 O O . ALA A 1 84 ? 7.817 11.273 0.294 1.00 73.94 84 ALA A O 1
ATOM 617 N N . GLU A 1 85 ? 7.139 12.921 1.700 1.00 61.69 85 GLU A N 1
ATOM 618 C CA . GLU A 1 85 ? 8.125 13.933 1.284 1.00 61.69 85 GLU A CA 1
ATOM 619 C C . GLU A 1 85 ? 9.562 13.522 1.631 1.00 61.69 85 GLU A C 1
ATOM 621 O O . GLU A 1 85 ? 9.766 12.862 2.681 1.00 61.69 85 GLU A O 1
#

Sequence (85 aa):
MSEATSVGRHTVGGAFTITAVKGTEVTPGKFFDIQVTSEGATSQVVITAGAAVKDQPAGRYESDIVVLFEGGTWRVRGVQPKQAE

pLDDT: mean 89.55, std 12.23, range [39.5, 97.19]

Radius of gyration: 18.45 Å; chains: 1; bounding box: 35×25×61 Å

Secondary structure (DSSP, 8-state):
--------EEEEE--EEEEEEEEEEEETTTEEEEEEEEEEPPEEEEETTS-EEEEE--EEEEEEEEEEEETTEEEEEEEEEEE--

Foldseek 3Di:
DDPPPPFDKDKDAWDKDFPDKDWDDPDPPFKIWMKTKMKIAKIFIATPVRDTDDIDHIFIKIWIWIWGQDPNDIDTDDIDIDTDD